Protein AF-A0A2G9Q0A1-F1 (afdb_monomer)

pLDDT: mean 96.98, std 1.88, range [85.69, 98.69]

Radius of gyration: 15.43 Å; Cα contacts (8 Å, |Δi|>4): 160; chains: 1; bounding box: 42×28×40 Å

Solvent-accessible surface area (backbone atoms only — not comparable to full-atom values): 5606 Å² total; per-residue (Å²): 109,69,68,63,58,50,61,71,35,72,67,42,51,51,49,55,53,48,16,32,51,49,24,35,54,53,38,50,54,39,43,76,70,72,46,50,43,77,73,78,51,50,94,41,44,49,44,51,36,48,36,61,92,81,35,83,31,42,15,55,62,54,29,50,58,34,39,78,71,74,44,84,56,42,54,30,72,47,90,86,47,93,48,51,89,92,30,18,27,6,38,38,47,68,26,56,77,59,51,78,73,108

Sequence (102 aa):
AISFEEDFSDDFREYAHQTVKNARVLANTLIDNGIKLATNGTDNHLILIDLLGFGIGIGKEVATALEESGIICNANTIPYDPSTPFKPSGLRLGTPMLTTRG

Structure (mmCIF, N/CA/C/O backbone):
data_AF-A0A2G9Q0A1-F1
#
_entry.id   AF-A0A2G9Q0A1-F1
#
loop_
_atom_site.group_PDB
_atom_site.id
_atom_site.type_symbol
_atom_site.label_atom_id
_atom_site.label_alt_id
_atom_site.label_comp_id
_atom_site.label_asym_id
_atom_site.label_entity_id
_atom_site.label_seq_id
_atom_site.pdbx_PDB_ins_code
_atom_site.Cartn_x
_atom_site.Cartn_y
_atom_site.Cartn_z
_atom_site.occupancy
_atom_site.B_iso_or_equiv
_atom_site.auth_seq_id
_atom_site.auth_comp_id
_atom_site.auth_asym_id
_atom_site.auth_atom_id
_atom_site.pdbx_PDB_model_num
ATOM 1 N N . ALA A 1 1 ? 25.965 5.201 -8.978 1.00 85.69 1 ALA A N 1
ATOM 2 C CA . ALA A 1 1 ? 26.085 5.367 -10.439 1.00 85.69 1 ALA A CA 1
ATOM 3 C C . ALA A 1 1 ? 25.302 4.278 -11.163 1.00 85.69 1 ALA A C 1
ATOM 5 O O . ALA A 1 1 ? 24.427 4.648 -11.920 1.00 85.69 1 ALA A O 1
ATOM 6 N N . ILE A 1 2 ? 25.517 2.992 -10.846 1.00 95.62 2 ILE A N 1
ATOM 7 C CA . ILE A 1 2 ? 24.798 1.858 -11.467 1.00 95.62 2 ILE A CA 1
ATOM 8 C C . ILE A 1 2 ? 23.266 2.016 -11.450 1.00 95.62 2 ILE A C 1
ATOM 10 O O . ILE A 1 2 ? 22.664 2.023 -12.509 1.00 95.62 2 ILE A O 1
ATOM 14 N N . SER A 1 3 ? 22.633 2.264 -10.296 1.00 94.94 3 SER A N 1
ATOM 15 C CA . SER A 1 3 ? 21.164 2.425 -10.260 1.00 94.94 3 SER A CA 1
ATOM 16 C C . SER A 1 3 ? 20.656 3.601 -11.099 1.00 94.94 3 SER A C 1
ATOM 18 O O . SER A 1 3 ? 19.598 3.506 -11.695 1.00 94.94 3 SER A O 1
ATOM 20 N N . PHE A 1 4 ? 21.428 4.689 -11.213 1.00 96.19 4 PHE A N 1
ATOM 21 C CA . PHE A 1 4 ? 21.038 5.795 -12.091 1.00 96.19 4 PHE A CA 1
ATOM 22 C C . PHE A 1 4 ? 21.095 5.397 -13.566 1.00 96.19 4 PHE A C 1
ATOM 24 O O . PHE A 1 4 ? 20.269 5.856 -14.337 1.00 96.19 4 PHE A O 1
ATOM 31 N N . GLU A 1 5 ? 22.061 4.569 -13.964 1.00 95.94 5 GLU A N 1
ATOM 32 C CA . GLU A 1 5 ? 22.137 4.032 -15.325 1.00 95.94 5 GLU A CA 1
ATOM 33 C C . GLU A 1 5 ? 20.941 3.117 -15.628 1.00 95.94 5 GLU A C 1
ATOM 35 O O . GLU A 1 5 ? 20.311 3.267 -16.673 1.00 95.94 5 GLU A O 1
ATOM 40 N N . GLU A 1 6 ? 20.575 2.241 -14.685 1.00 94.69 6 GLU A N 1
ATOM 41 C CA . GLU A 1 6 ? 19.383 1.388 -14.782 1.00 94.69 6 GLU A CA 1
ATOM 42 C C . GLU A 1 6 ? 18.094 2.218 -14.886 1.00 94.69 6 GLU A C 1
ATOM 44 O O . GLU A 1 6 ? 17.256 1.930 -15.741 1.00 94.69 6 GLU A O 1
ATOM 49 N N . ASP A 1 7 ? 17.966 3.293 -14.100 1.00 95.62 7 ASP A N 1
ATOM 50 C CA 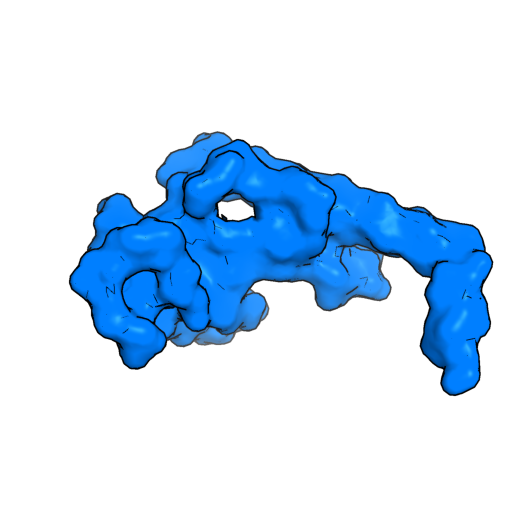. ASP A 1 7 ? 16.803 4.192 -14.112 1.00 95.62 7 ASP A CA 1
ATOM 51 C C . ASP A 1 7 ? 16.568 4.862 -15.485 1.00 95.62 7 ASP A C 1
ATOM 53 O O . ASP A 1 7 ? 15.436 5.226 -15.814 1.00 95.62 7 ASP A O 1
ATOM 57 N N . PHE A 1 8 ? 17.616 5.031 -16.307 1.00 96.62 8 PHE A N 1
ATOM 58 C CA . PHE A 1 8 ? 17.510 5.594 -17.663 1.00 96.62 8 PHE A CA 1
ATOM 59 C C . PHE A 1 8 ? 17.112 4.571 -18.737 1.00 96.62 8 PHE A C 1
ATOM 61 O O . PHE A 1 8 ? 16.862 4.964 -19.881 1.00 96.62 8 PHE A O 1
ATOM 68 N N . SER A 1 9 ? 17.045 3.282 -18.400 1.00 97.19 9 SER A N 1
ATOM 69 C CA . SER A 1 9 ? 16.681 2.225 -19.344 1.00 97.19 9 SER A CA 1
ATOM 70 C C . SER A 1 9 ? 15.188 2.234 -19.701 1.00 97.19 9 SER A C 1
ATOM 72 O O . SER A 1 9 ? 14.329 2.675 -18.930 1.00 97.19 9 SER A O 1
ATOM 74 N N . ASP A 1 10 ? 14.857 1.705 -20.881 1.00 97.75 10 ASP A N 1
ATOM 75 C CA . ASP A 1 10 ? 13.461 1.497 -21.284 1.00 97.75 10 ASP A CA 1
ATOM 76 C C . ASP A 1 10 ? 12.765 0.445 -20.399 1.00 97.75 10 ASP A C 1
ATOM 78 O O . ASP A 1 10 ? 11.578 0.587 -20.102 1.00 97.75 10 ASP A O 1
ATOM 82 N N . ASP A 1 11 ? 13.513 -0.543 -19.897 1.00 96.50 11 ASP A N 1
ATOM 83 C CA . ASP A 1 11 ? 13.011 -1.564 -18.971 1.00 96.50 11 ASP A CA 1
ATOM 84 C C . ASP A 1 11 ? 12.554 -0.945 -17.646 1.00 96.50 11 ASP A C 1
ATOM 86 O O . ASP A 1 11 ? 11.472 -1.263 -17.144 1.00 96.50 11 ASP A O 1
ATOM 90 N N . PHE A 1 12 ? 13.329 -0.006 -17.090 1.00 97.56 12 PHE A N 1
ATOM 91 C CA . PHE A 1 12 ? 12.925 0.705 -15.879 1.00 97.56 12 PHE A CA 1
ATOM 92 C C . PHE A 1 12 ? 11.691 1.579 -16.120 1.00 97.56 12 PHE A C 1
ATOM 94 O O . PHE A 1 12 ? 10.803 1.653 -15.263 1.00 97.56 12 PHE A O 1
ATOM 101 N N . ARG A 1 13 ? 11.586 2.207 -17.300 1.00 97.75 13 ARG A N 1
ATOM 102 C CA . ARG A 1 13 ? 10.386 2.963 -17.684 1.00 97.75 13 ARG A CA 1
ATOM 103 C C . ARG A 1 13 ? 9.149 2.065 -17.688 1.00 97.75 13 ARG A C 1
ATOM 105 O O . ARG A 1 13 ? 8.132 2.443 -17.102 1.00 97.75 13 ARG A O 1
ATOM 112 N N . GLU A 1 14 ? 9.233 0.884 -18.295 1.00 97.81 14 GLU A N 1
ATOM 113 C CA . GLU A 1 14 ? 8.129 -0.082 -18.309 1.00 97.81 14 GLU A CA 1
ATOM 114 C C . GLU A 1 14 ? 7.792 -0.572 -16.893 1.00 97.81 14 GLU A C 1
ATOM 116 O O . GLU A 1 14 ? 6.628 -0.549 -16.490 1.00 97.81 14 GLU A O 1
ATOM 121 N N . TYR A 1 15 ? 8.802 -0.906 -16.084 1.00 98.19 15 TYR A N 1
ATOM 122 C CA . TYR A 1 15 ? 8.634 -1.261 -14.671 1.00 98.19 15 TYR A CA 1
ATOM 123 C C . TYR A 1 15 ? 7.896 -0.173 -13.874 1.00 98.19 15 TYR A C 1
ATOM 125 O O . TYR A 1 15 ? 6.981 -0.475 -13.098 1.00 98.19 15 TYR A O 1
ATOM 133 N N . ALA A 1 16 ? 8.245 1.101 -14.068 1.00 98.00 16 ALA A N 1
ATOM 134 C CA . ALA A 1 16 ? 7.611 2.213 -13.369 1.00 98.00 16 ALA A CA 1
ATOM 135 C C . ALA A 1 16 ? 6.130 2.359 -13.765 1.00 98.00 16 ALA A C 1
ATOM 137 O O . ALA A 1 16 ? 5.264 2.518 -12.896 1.00 98.00 16 ALA A O 1
ATOM 138 N N . HIS A 1 17 ? 5.811 2.237 -15.058 1.00 98.06 17 HIS A N 1
ATOM 139 C CA . HIS A 1 17 ? 4.426 2.233 -15.535 1.00 98.06 17 HIS A CA 1
ATOM 140 C C . HIS A 1 17 ? 3.638 1.030 -15.005 1.00 98.06 17 HIS A C 1
ATOM 142 O O . HIS A 1 17 ? 2.512 1.195 -14.519 1.00 98.06 17 HIS A O 1
ATOM 148 N N . GLN A 1 18 ? 4.234 -0.162 -15.030 1.00 98.62 18 GLN A N 1
ATOM 149 C CA . GLN A 1 18 ? 3.618 -1.384 -14.523 1.00 98.62 18 GLN A CA 1
ATOM 150 C C . GLN A 1 18 ? 3.378 -1.309 -13.009 1.00 98.62 18 GLN A C 1
ATOM 152 O O . GLN A 1 18 ? 2.332 -1.749 -12.534 1.00 98.62 18 GLN A O 1
ATOM 157 N N . THR A 1 19 ? 4.270 -0.665 -12.253 1.00 98.69 19 THR A N 1
A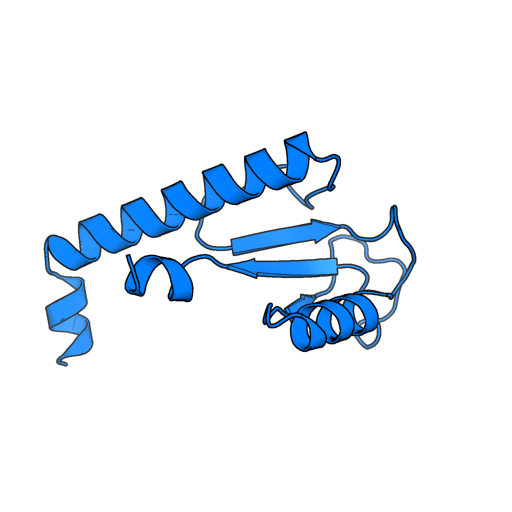TOM 158 C CA . THR A 1 19 ? 4.119 -0.448 -10.805 1.00 98.69 19 THR A CA 1
ATOM 159 C C . THR A 1 19 ? 2.851 0.350 -10.491 1.00 98.69 19 THR A C 1
ATOM 161 O O . THR A 1 19 ? 2.055 -0.059 -9.640 1.00 98.69 19 THR A O 1
ATOM 164 N N . VAL A 1 20 ? 2.620 1.460 -11.202 1.00 98.56 20 VAL A N 1
ATOM 165 C CA . VAL A 1 20 ? 1.415 2.293 -11.029 1.00 98.56 20 VAL A CA 1
ATOM 166 C C . VAL A 1 20 ? 0.163 1.563 -11.522 1.00 98.56 20 VAL A C 1
ATOM 168 O O . VAL A 1 20 ? -0.885 1.616 -10.877 1.00 98.56 20 VAL A O 1
ATOM 171 N N . LYS A 1 21 ? 0.257 0.831 -12.638 1.00 98.56 21 LYS A N 1
ATOM 172 C CA . LYS A 1 21 ? -0.843 0.003 -13.156 1.00 98.56 21 LYS A CA 1
ATOM 173 C C . LYS A 1 21 ? -1.271 -1.056 -12.137 1.00 98.56 21 LYS A C 1
ATOM 175 O O . LYS A 1 21 ? -2.460 -1.164 -11.843 1.00 98.56 21 LYS A O 1
ATOM 180 N N . ASN A 1 22 ? -0.313 -1.773 -11.551 1.00 98.62 22 ASN A N 1
ATOM 181 C CA . ASN A 1 22 ? -0.554 -2.756 -10.497 1.00 98.62 22 ASN A CA 1
ATOM 182 C C . ASN A 1 22 ? -1.207 -2.111 -9.271 1.00 98.62 22 ASN A C 1
ATOM 184 O O . ASN A 1 22 ? -2.159 -2.663 -8.725 1.00 98.62 22 ASN A O 1
ATOM 188 N N . ALA A 1 23 ? -0.744 -0.926 -8.860 1.00 98.56 23 ALA A N 1
ATOM 189 C CA . ALA A 1 23 ? -1.308 -0.224 -7.709 1.00 98.56 23 ALA A CA 1
ATOM 190 C C . ALA A 1 23 ? -2.774 0.171 -7.941 1.00 98.56 23 ALA A C 1
ATOM 192 O O . ALA A 1 23 ? -3.606 -0.019 -7.057 1.00 98.56 23 ALA A O 1
ATOM 193 N N . ARG A 1 24 ? -3.122 0.640 -9.146 1.00 98.50 24 ARG A N 1
ATOM 194 C CA . ARG A 1 24 ? -4.514 0.937 -9.524 1.00 98.50 24 ARG A CA 1
ATOM 195 C C . ARG A 1 24 ? -5.399 -0.306 -9.523 1.00 98.50 24 ARG A C 1
ATOM 197 O O . ARG A 1 24 ? -6.498 -0.262 -8.981 1.00 98.50 24 ARG A O 1
ATOM 204 N N . VAL A 1 25 ? -4.921 -1.418 -10.087 1.00 98.50 25 VAL A N 1
ATOM 205 C CA . VAL A 1 25 ? -5.663 -2.692 -10.081 1.00 98.50 25 VAL A CA 1
ATOM 206 C C . VAL A 1 25 ? -5.889 -3.182 -8.652 1.00 98.50 25 VAL A C 1
ATOM 208 O O . VAL A 1 25 ? -7.011 -3.549 -8.307 1.00 98.50 25 VAL A O 1
ATOM 211 N N . LEU A 1 26 ? -4.859 -3.140 -7.802 1.00 98.31 26 LEU A N 1
ATOM 212 C CA . LEU A 1 26 ? -4.969 -3.529 -6.397 1.00 98.31 26 LEU A CA 1
ATOM 213 C C . LEU A 1 26 ? -5.951 -2.625 -5.638 1.00 98.31 26 LEU A C 1
ATOM 215 O O . LEU A 1 26 ? -6.792 -3.132 -4.901 1.00 98.31 26 LEU A O 1
ATOM 219 N N . ALA A 1 27 ? -5.891 -1.308 -5.848 1.00 98.50 27 ALA A N 1
ATOM 220 C CA . ALA A 1 27 ? -6.809 -0.358 -5.227 1.00 98.50 27 ALA A CA 1
ATOM 221 C C . ALA A 1 27 ? -8.268 -0.641 -5.614 1.00 98.50 27 ALA A C 1
ATOM 223 O O . ALA A 1 27 ? -9.117 -0.751 -4.732 1.00 98.50 27 ALA A O 1
ATOM 224 N N . ASN A 1 28 ? -8.544 -0.828 -6.907 1.00 98.50 28 ASN A N 1
ATOM 225 C CA . ASN A 1 28 ? -9.886 -1.153 -7.390 1.00 98.50 28 ASN A CA 1
ATOM 226 C C . ASN A 1 28 ? -10.372 -2.491 -6.826 1.00 98.50 28 ASN A C 1
ATOM 228 O O . ASN A 1 28 ? -11.473 -2.565 -6.300 1.00 98.50 28 ASN A O 1
ATOM 232 N N . THR A 1 29 ? -9.518 -3.519 -6.835 1.00 98.50 29 THR A N 1
ATOM 233 C CA . THR A 1 29 ? -9.861 -4.839 -6.284 1.00 98.50 29 THR A CA 1
ATOM 234 C C . THR A 1 29 ? -10.223 -4.749 -4.800 1.00 98.50 29 THR A C 1
ATOM 236 O O . THR A 1 29 ? -11.183 -5.374 -4.361 1.00 98.50 29 THR A O 1
ATOM 239 N N . LEU A 1 30 ? -9.487 -3.960 -4.011 1.00 98.12 30 LEU A N 1
ATOM 240 C CA . LEU A 1 30 ? -9.804 -3.738 -2.597 1.00 98.12 30 LEU A CA 1
ATOM 241 C C . LEU A 1 30 ? -11.159 -3.033 -2.426 1.00 98.12 30 LEU A C 1
ATOM 243 O O . LEU A 1 30 ? -11.972 -3.479 -1.617 1.00 98.12 30 LEU A O 1
ATOM 247 N N . ILE A 1 31 ? -11.417 -1.982 -3.210 1.00 98.25 31 ILE A N 1
ATOM 248 C CA . ILE A 1 31 ? -12.691 -1.245 -3.196 1.00 98.25 31 ILE A CA 1
ATOM 249 C C . ILE A 1 31 ? -13.862 -2.161 -3.568 1.00 98.25 31 ILE A C 1
ATOM 251 O O . ILE A 1 31 ? -14.869 -2.171 -2.862 1.00 98.25 31 ILE A O 1
ATOM 255 N N . ASP A 1 32 ? -13.718 -2.970 -4.619 1.00 98.38 32 ASP A N 1
ATOM 256 C CA . ASP A 1 32 ? -14.740 -3.919 -5.081 1.00 98.38 32 ASP A CA 1
ATOM 257 C C . ASP A 1 32 ? -15.065 -4.982 -4.016 1.00 98.38 32 ASP A C 1
ATOM 259 O O . ASP A 1 32 ? -16.185 -5.488 -3.954 1.00 98.38 32 ASP A O 1
ATOM 263 N N . ASN A 1 33 ? -14.109 -5.279 -3.129 1.00 97.69 33 ASN A N 1
ATOM 264 C CA . ASN A 1 33 ? -14.284 -6.159 -1.970 1.00 97.69 33 ASN A CA 1
ATOM 265 C C . ASN A 1 33 ? -14.740 -5.414 -0.697 1.00 97.69 33 ASN A C 1
ATOM 267 O O . ASN A 1 33 ? -14.696 -5.970 0.400 1.00 97.69 33 ASN A O 1
ATOM 271 N N . GLY A 1 34 ? -15.186 -4.161 -0.817 1.00 96.81 34 GLY A N 1
ATOM 272 C CA . GLY A 1 34 ? -15.743 -3.376 0.287 1.00 96.81 34 GLY A CA 1
ATOM 273 C C . GLY A 1 34 ? -14.706 -2.760 1.230 1.00 96.81 34 GLY A C 1
ATOM 274 O O . GLY A 1 34 ? -15.070 -2.283 2.306 1.00 96.81 34 GLY A O 1
ATOM 275 N N . ILE A 1 35 ? -13.423 -2.745 0.856 1.00 97.62 35 ILE A N 1
ATOM 276 C CA . ILE A 1 35 ? -12.365 -2.115 1.650 1.00 97.62 35 ILE A CA 1
ATOM 277 C C . ILE A 1 35 ? -12.284 -0.625 1.319 1.00 97.62 35 ILE A C 1
ATOM 279 O O . ILE A 1 35 ? -12.111 -0.221 0.169 1.00 97.62 35 ILE A O 1
ATOM 283 N N . LYS A 1 36 ? -12.360 0.214 2.354 1.00 97.69 36 LYS A N 1
ATOM 284 C CA . LYS A 1 36 ? -12.265 1.667 2.215 1.00 97.69 36 LYS A CA 1
ATOM 285 C C . LYS A 1 36 ? -10.809 2.113 2.066 1.00 97.69 36 LYS A C 1
ATOM 287 O O . LYS A 1 36 ? -9.943 1.724 2.849 1.00 97.69 36 LYS A O 1
ATOM 292 N N . LEU A 1 37 ? -10.550 2.990 1.097 1.00 97.81 37 LEU A N 1
ATOM 293 C CA . LEU A 1 37 ? -9.252 3.641 0.902 1.00 97.81 37 LEU A CA 1
ATOM 294 C C . LEU A 1 37 ? -9.349 5.124 1.264 1.00 97.81 37 LEU A C 1
ATOM 296 O O . LEU A 1 37 ? -10.373 5.754 1.007 1.00 97.81 37 LEU A O 1
ATOM 300 N N . ALA A 1 38 ? -8.272 5.706 1.794 1.00 95.44 38 ALA A N 1
ATOM 301 C CA . ALA A 1 38 ? -8.253 7.107 2.228 1.00 95.44 38 ALA A CA 1
ATOM 302 C C . ALA A 1 38 ? -8.617 8.101 1.105 1.00 95.44 38 ALA A C 1
ATOM 304 O O . ALA A 1 38 ? -9.201 9.149 1.369 1.00 95.44 38 ALA A O 1
ATOM 305 N N . THR A 1 39 ? -8.291 7.762 -0.145 1.00 93.75 39 THR A N 1
ATOM 306 C CA . THR A 1 39 ? -8.512 8.596 -1.339 1.00 93.75 39 THR A CA 1
ATOM 307 C C . THR A 1 39 ? -9.360 7.911 -2.415 1.00 93.75 39 THR A C 1
ATOM 309 O O . THR A 1 39 ? -9.417 8.406 -3.534 1.00 93.75 39 THR A O 1
ATOM 312 N N . ASN A 1 40 ? -10.008 6.777 -2.111 1.00 95.25 40 ASN A N 1
ATOM 313 C CA . ASN A 1 40 ? -10.779 5.969 -3.077 1.00 95.25 40 ASN A CA 1
ATOM 314 C C . ASN A 1 40 ? -10.000 5.564 -4.348 1.00 95.25 40 ASN A C 1
ATOM 316 O O . ASN A 1 40 ? -10.579 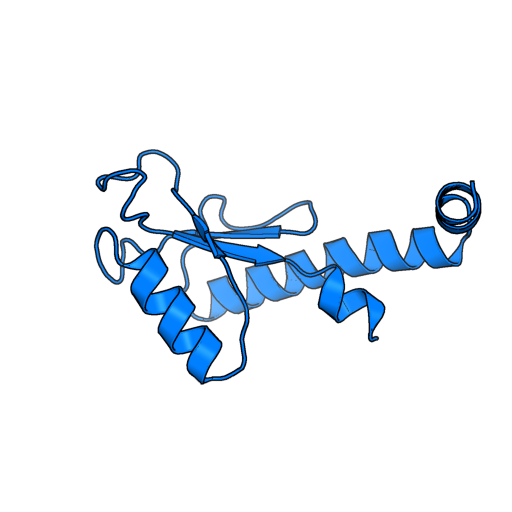5.420 -5.420 1.00 95.25 40 ASN A O 1
ATOM 320 N N . GLY A 1 41 ? -8.683 5.391 -4.241 1.00 96.19 41 GLY A N 1
ATOM 321 C CA . GLY A 1 41 ? -7.831 5.029 -5.369 1.00 96.19 41 GLY A CA 1
ATOM 322 C C . GLY A 1 41 ? -6.370 5.384 -5.120 1.00 96.19 41 GLY A C 1
ATOM 323 O O . GLY A 1 41 ? -5.986 5.725 -3.999 1.00 96.19 41 GLY A O 1
ATOM 324 N N . THR A 1 42 ? -5.561 5.317 -6.175 1.00 98.00 42 THR A N 1
ATOM 325 C CA . THR A 1 42 ? -4.163 5.756 -6.165 1.00 98.00 42 THR A CA 1
ATOM 326 C C . THR A 1 42 ? -3.699 6.162 -7.564 1.00 98.00 42 THR A C 1
ATOM 328 O O . THR A 1 42 ? -4.119 5.582 -8.566 1.00 98.00 42 THR A O 1
ATOM 331 N N . ASP A 1 43 ? -2.794 7.138 -7.614 1.00 97.38 43 ASP A N 1
ATOM 332 C CA . ASP A 1 43 ? -2.102 7.586 -8.829 1.00 97.38 43 ASP A CA 1
ATOM 333 C C . ASP A 1 43 ? -0.594 7.318 -8.787 1.00 97.38 43 ASP A C 1
ATOM 335 O O . ASP A 1 43 ? 0.157 7.777 -9.647 1.00 97.38 43 ASP A O 1
ATOM 339 N N . ASN A 1 44 ? -0.132 6.574 -7.782 1.00 98.06 44 ASN A N 1
ATOM 340 C CA . ASN A 1 44 ? 1.270 6.230 -7.606 1.00 98.06 44 ASN A CA 1
ATOM 341 C C . ASN A 1 44 ? 1.416 4.747 -7.225 1.00 98.06 44 ASN A C 1
ATOM 343 O O . ASN A 1 44 ? 0.618 3.909 -7.628 1.00 98.06 44 ASN A O 1
ATOM 347 N N . HIS A 1 45 ? 2.480 4.410 -6.506 1.00 98.00 45 HIS A N 1
ATOM 348 C CA . HIS A 1 45 ? 2.892 3.043 -6.204 1.00 98.00 45 HIS A CA 1
ATOM 349 C C . HIS A 1 45 ? 2.352 2.494 -4.871 1.00 98.00 45 HIS A C 1
ATOM 351 O O . HIS A 1 45 ? 2.695 1.368 -4.504 1.00 98.00 45 HIS A O 1
ATOM 357 N N . LEU A 1 46 ? 1.576 3.275 -4.110 1.00 97.81 46 LEU A N 1
ATOM 358 C CA . LEU A 1 46 ? 1.095 2.888 -2.782 1.00 97.81 46 LEU A CA 1
ATOM 359 C C . LEU A 1 46 ? -0.400 3.140 -2.589 1.00 97.81 46 LEU A C 1
ATOM 361 O O . LEU A 1 46 ? -1.019 3.933 -3.296 1.00 97.81 46 LEU A O 1
ATOM 365 N N . ILE A 1 47 ? -0.973 2.453 -1.605 1.00 98.00 47 ILE A N 1
ATOM 366 C CA . ILE A 1 47 ? -2.383 2.513 -1.225 1.00 98.00 47 ILE A CA 1
ATOM 367 C C . ILE A 1 47 ? -2.460 2.689 0.290 1.00 98.00 47 ILE A C 1
ATOM 369 O O . ILE A 1 47 ? -1.721 2.030 1.024 1.00 98.00 47 ILE A O 1
ATOM 373 N N . LEU A 1 48 ? -3.364 3.553 0.753 1.00 98.25 48 LEU A N 1
ATOM 374 C CA . LEU A 1 48 ? -3.660 3.738 2.171 1.00 98.25 48 LEU A CA 1
ATOM 375 C C . LEU A 1 48 ? -5.085 3.265 2.469 1.00 98.25 48 LEU A C 1
ATOM 377 O O . LEU A 1 48 ? -6.056 3.881 2.026 1.00 98.25 48 LEU A O 1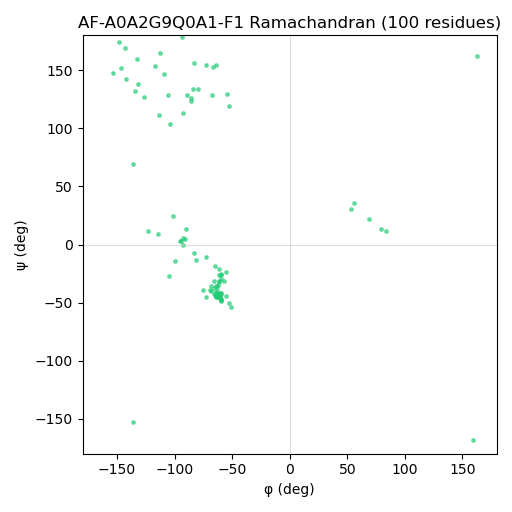
ATOM 381 N N . ILE A 1 49 ? -5.189 2.166 3.210 1.00 98.25 49 ILE A N 1
ATOM 382 C CA . ILE A 1 49 ? -6.446 1.570 3.664 1.00 98.25 49 ILE A CA 1
ATOM 383 C C . ILE A 1 49 ? -6.899 2.269 4.947 1.00 98.25 49 ILE A C 1
ATOM 385 O O . ILE A 1 49 ? -6.104 2.456 5.872 1.00 98.25 49 ILE A O 1
ATOM 389 N N . ASP A 1 50 ? -8.183 2.617 4.998 1.00 98.00 50 ASP A N 1
ATOM 390 C CA . ASP A 1 50 ? -8.876 3.108 6.188 1.00 98.00 50 ASP A CA 1
ATOM 391 C C . ASP A 1 50 ? -9.522 1.921 6.917 1.00 98.00 50 ASP A C 1
ATOM 393 O O . ASP A 1 50 ? -10.442 1.285 6.398 1.00 98.00 50 ASP A O 1
ATOM 397 N N . LEU A 1 51 ? -9.026 1.614 8.119 1.00 97.81 51 LEU A N 1
ATOM 398 C CA . LEU A 1 51 ? -9.510 0.492 8.922 1.00 97.81 51 LEU A CA 1
ATOM 399 C C . LEU A 1 51 ? -10.593 0.891 9.934 1.00 97.81 51 LEU A C 1
ATOM 401 O O . LEU A 1 51 ? -11.061 0.026 10.671 1.00 97.81 51 LEU A O 1
ATOM 405 N N . LEU A 1 52 ? -11.043 2.152 9.975 1.00 96.62 52 LEU A N 1
ATOM 406 C CA . LEU A 1 52 ? -12.011 2.614 10.981 1.00 96.62 52 LEU A CA 1
ATOM 407 C C . LEU A 1 52 ? -13.337 1.854 10.946 1.00 96.62 52 LEU A C 1
ATOM 409 O O . LEU A 1 52 ? -13.969 1.691 11.987 1.00 96.62 52 LEU A O 1
ATOM 413 N N . GLY A 1 53 ? -13.744 1.359 9.773 1.00 95.00 53 GLY A N 1
ATOM 414 C CA . GLY A 1 53 ? -14.926 0.502 9.635 1.00 95.00 53 GLY A CA 1
ATOM 415 C C . GLY A 1 53 ? -14.801 -0.853 10.346 1.00 95.00 53 GLY A C 1
ATOM 416 O O . GLY A 1 53 ? -15.814 -1.491 10.614 1.00 95.00 53 GLY A O 1
ATOM 417 N N . PHE A 1 54 ? -13.577 -1.271 10.675 1.00 95.56 54 PHE A N 1
ATOM 418 C CA . PHE A 1 54 ? -13.261 -2.514 11.381 1.00 95.56 54 PHE A CA 1
ATOM 419 C C . PHE A 1 54 ? -12.876 -2.276 12.847 1.00 95.56 54 PHE A C 1
ATOM 421 O O . PHE A 1 54 ? -13.078 -3.151 13.686 1.00 95.56 54 PHE A O 1
ATOM 428 N N . GLY A 1 55 ? -12.336 -1.100 13.174 1.00 95.81 55 GLY A N 1
ATOM 429 C CA . GLY A 1 55 ? -11.989 -0.717 14.539 1.00 95.81 55 GLY A CA 1
ATOM 430 C C . GLY A 1 55 ? -11.029 0.471 14.604 1.00 95.81 55 GLY A C 1
ATOM 431 O O . GLY A 1 55 ? -10.355 0.812 13.635 1.00 95.81 55 GLY A O 1
ATOM 432 N N . ILE A 1 56 ? -10.952 1.108 15.774 1.00 97.19 56 ILE A N 1
ATOM 433 C CA . ILE A 1 56 ? -10.058 2.249 16.014 1.00 97.19 56 ILE A CA 1
ATOM 434 C C . ILE A 1 56 ? -8.699 1.745 16.493 1.00 97.19 56 ILE A C 1
ATOM 436 O O . ILE A 1 56 ? -8.613 0.987 17.458 1.00 97.19 56 ILE A O 1
ATOM 440 N N . GLY A 1 57 ? -7.634 2.215 15.846 1.00 97.44 57 GLY A N 1
ATOM 441 C CA . GLY A 1 57 ? -6.259 1.983 16.270 1.00 97.44 57 GLY A CA 1
ATOM 442 C C . GLY A 1 57 ? -5.755 0.549 16.131 1.00 97.44 57 GLY A C 1
ATOM 443 O O . GLY A 1 57 ? -4.804 0.192 16.820 1.00 97.44 57 GLY A O 1
ATOM 444 N N . ILE A 1 58 ? -6.384 -0.240 15.255 1.00 97.88 58 ILE A N 1
ATOM 445 C CA . ILE A 1 58 ? -6.097 -1.669 15.045 1.00 97.88 58 ILE A CA 1
ATOM 446 C C . ILE A 1 58 ? -5.040 -1.945 13.961 1.00 97.88 58 ILE A C 1
ATOM 448 O O . ILE A 1 58 ? -4.829 -3.091 13.566 1.00 97.88 58 ILE A O 1
ATOM 452 N N . GLY A 1 59 ? -4.417 -0.909 13.389 1.00 97.94 59 GLY A N 1
ATOM 453 C CA . GLY A 1 59 ? -3.558 -1.064 12.213 1.00 97.94 59 GLY A CA 1
ATOM 454 C C . GLY A 1 59 ? -2.348 -1.964 12.461 1.00 97.94 59 GLY A C 1
ATOM 455 O O . GLY A 1 59 ? -1.907 -2.658 11.549 1.00 97.94 59 GLY A O 1
ATOM 456 N N . LYS A 1 60 ? -1.823 -1.986 13.693 1.00 97.75 60 LYS A N 1
ATOM 457 C CA . LYS A 1 60 ? -0.689 -2.845 14.067 1.00 97.75 60 LYS A CA 1
ATOM 458 C C . LYS A 1 60 ? -1.107 -4.304 14.172 1.00 97.75 60 LYS A C 1
ATOM 460 O O . LYS A 1 60 ? -0.425 -5.163 13.635 1.00 97.75 60 LYS A O 1
ATOM 465 N N . GLU A 1 61 ? -2.235 -4.559 14.817 1.00 97.69 61 GLU A N 1
ATOM 466 C CA . GLU A 1 61 ? -2.818 -5.883 14.987 1.00 97.69 61 GLU A CA 1
ATOM 467 C C . GLU A 1 61 ? -3.135 -6.512 13.624 1.00 97.69 61 GLU A C 1
ATOM 469 O O . GLU A 1 61 ? -2.776 -7.660 13.371 1.00 97.69 61 GLU A O 1
ATOM 474 N N . VAL A 1 62 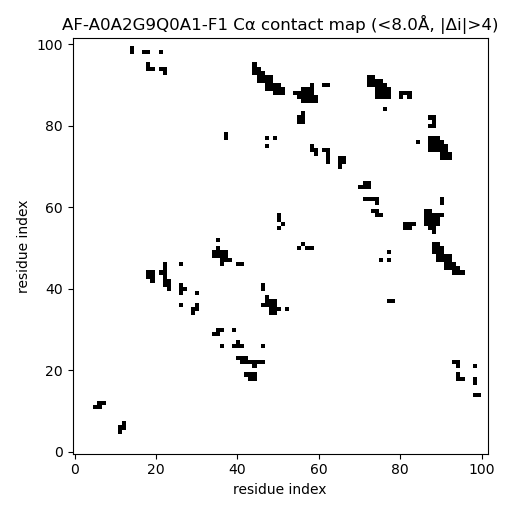? -3.726 -5.732 12.712 1.00 97.94 62 VAL A N 1
ATOM 475 C CA . VAL A 1 62 ? -3.985 -6.168 11.333 1.00 97.94 62 VAL A CA 1
ATOM 476 C C . VAL A 1 62 ? -2.682 -6.447 10.582 1.00 97.94 62 VAL A C 1
ATOM 478 O O . VAL A 1 62 ? -2.585 -7.467 9.902 1.00 97.94 62 VAL A O 1
ATOM 481 N N . ALA A 1 63 ? -1.669 -5.582 10.712 1.00 98.06 63 ALA A N 1
ATOM 482 C CA . ALA A 1 63 ? -0.377 -5.797 10.063 1.00 98.06 63 ALA A CA 1
ATOM 483 C C . ALA A 1 63 ? 0.305 -7.090 10.541 1.00 98.06 63 ALA A C 1
ATOM 485 O O . ALA A 1 63 ? 0.798 -7.852 9.715 1.00 98.06 63 ALA A O 1
ATOM 486 N N . THR A 1 64 ? 0.276 -7.369 11.848 1.00 98.25 64 THR A N 1
ATOM 487 C CA . THR A 1 64 ? 0.820 -8.607 12.426 1.00 98.25 64 THR A CA 1
ATOM 488 C C . THR A 1 64 ? 0.063 -9.845 11.944 1.00 98.25 64 THR A C 1
ATOM 490 O O . THR A 1 64 ? 0.691 -10.814 11.535 1.00 98.25 64 THR A O 1
ATOM 493 N N . ALA A 1 65 ? -1.271 -9.811 11.908 1.00 98.06 65 ALA A N 1
ATOM 494 C CA . ALA A 1 65 ? -2.062 -10.942 11.412 1.00 98.06 65 ALA A CA 1
ATOM 495 C C . ALA A 1 65 ? -1.795 -11.246 9.922 1.00 98.06 65 ALA A C 1
ATOM 497 O O . ALA A 1 65 ? -1.757 -12.404 9.497 1.00 98.06 65 ALA A O 1
ATOM 498 N N . LEU A 1 66 ? -1.586 -10.204 9.113 1.00 97.81 66 LEU A N 1
ATOM 499 C CA . LEU A 1 66 ? -1.194 -10.352 7.711 1.00 97.81 66 LEU A CA 1
ATOM 500 C C . LEU A 1 66 ? 0.225 -10.910 7.576 1.00 97.81 66 LEU A C 1
ATOM 502 O O . LEU A 1 66 ? 0.451 -11.789 6.744 1.00 97.81 66 LEU A O 1
ATOM 506 N N . GLU A 1 67 ? 1.156 -10.461 8.417 1.00 98.06 67 GLU A N 1
ATOM 507 C CA . GLU A 1 67 ? 2.527 -10.971 8.462 1.00 98.06 67 GLU A CA 1
ATOM 508 C C . GLU A 1 67 ? 2.569 -12.468 8.801 1.00 98.06 67 GLU A C 1
ATOM 510 O O . GLU A 1 67 ? 3.266 -13.221 8.121 1.00 98.06 67 GLU A O 1
ATOM 515 N N . GLU A 1 68 ? 1.753 -12.931 9.753 1.00 98.19 68 GLU A N 1
ATOM 516 C CA . GLU A 1 68 ? 1.586 -14.361 10.069 1.00 98.19 68 GLU A CA 1
ATOM 517 C C . GLU A 1 68 ? 1.083 -15.183 8.868 1.00 98.19 68 GLU A C 1
ATOM 519 O O . GLU A 1 68 ? 1.371 -16.375 8.757 1.00 98.19 68 GLU A O 1
ATOM 524 N N . SER A 1 69 ? 0.381 -14.536 7.933 1.00 97.44 69 SER A N 1
ATOM 525 C CA . SER A 1 69 ? -0.086 -15.126 6.671 1.00 97.44 69 SER A CA 1
ATOM 526 C C . SER A 1 69 ? 0.889 -14.920 5.499 1.00 97.44 69 SER A C 1
ATOM 528 O O . SER A 1 69 ? 0.571 -15.264 4.361 1.00 97.44 69 SER A O 1
ATOM 530 N N . GLY A 1 70 ? 2.072 -14.351 5.748 1.00 96.88 70 GLY A N 1
ATOM 531 C CA . GLY A 1 70 ? 3.100 -14.086 4.738 1.00 96.88 70 GLY A CA 1
ATOM 532 C C . GLY A 1 70 ? 2.913 -12.790 3.940 1.00 96.88 70 GLY A C 1
ATOM 533 O O . GLY A 1 70 ? 3.600 -12.588 2.938 1.00 96.88 70 GLY A O 1
ATOM 534 N N . ILE A 1 71 ? 2.010 -11.900 4.362 1.00 97.19 71 ILE A N 1
ATOM 535 C CA . ILE A 1 71 ? 1.750 -10.606 3.720 1.00 97.19 71 ILE A CA 1
ATOM 536 C C . ILE A 1 71 ? 2.383 -9.491 4.555 1.00 97.19 71 ILE A C 1
ATOM 538 O O . ILE A 1 71 ? 1.855 -9.071 5.582 1.00 97.19 71 ILE A O 1
ATOM 542 N N . ILE A 1 72 ? 3.515 -8.968 4.084 1.00 96.56 72 ILE A N 1
ATOM 543 C CA . ILE A 1 72 ? 4.242 -7.904 4.783 1.00 96.56 72 ILE A CA 1
ATOM 544 C C . ILE A 1 72 ? 3.677 -6.537 4.401 1.00 96.56 72 ILE A C 1
ATOM 546 O O . ILE A 1 72 ? 3.643 -6.159 3.229 1.00 96.56 72 ILE A O 1
ATOM 550 N N . CYS A 1 73 ? 3.254 -5.776 5.405 1.00 96.25 73 CYS A N 1
ATOM 551 C CA . CYS A 1 73 ? 2.633 -4.467 5.246 1.00 96.25 73 CYS A CA 1
ATOM 552 C C . CYS A 1 73 ? 2.974 -3.556 6.434 1.00 96.25 73 CYS A C 1
ATOM 554 O O . CYS A 1 73 ? 3.643 -3.967 7.381 1.00 96.25 73 CYS A O 1
ATOM 556 N N . ASN A 1 74 ? 2.565 -2.288 6.375 1.00 96.31 74 ASN A N 1
ATOM 557 C CA . ASN A 1 74 ? 2.910 -1.307 7.401 1.00 96.31 74 ASN A CA 1
ATOM 558 C C . ASN A 1 74 ? 1.662 -0.618 7.960 1.00 96.31 74 ASN A C 1
ATOM 560 O O . ASN A 1 74 ? 0.872 -0.051 7.208 1.00 96.31 74 ASN A O 1
ATOM 564 N N . ALA A 1 75 ? 1.516 -0.626 9.284 1.00 97.38 75 ALA A N 1
ATOM 565 C CA . ALA A 1 75 ? 0.502 0.154 9.982 1.00 97.38 75 ALA A CA 1
ATOM 566 C C . ALA A 1 75 ? 0.809 1.656 9.857 1.00 97.38 75 ALA A C 1
ATOM 568 O O . ALA A 1 75 ? 1.924 2.086 10.160 1.00 97.38 75 ALA A O 1
ATOM 569 N N . ASN A 1 76 ? -0.168 2.453 9.427 1.00 97.88 76 ASN A N 1
ATOM 570 C CA . ASN A 1 76 ? 0.029 3.864 9.095 1.00 97.88 76 ASN A CA 1
ATOM 571 C C . ASN A 1 76 ? -1.177 4.695 9.541 1.00 97.88 76 ASN A C 1
ATOM 573 O O . ASN A 1 76 ? -2.313 4.241 9.431 1.00 97.88 76 ASN A O 1
ATOM 577 N N . THR A 1 77 ? -0.950 5.915 10.031 1.00 97.06 77 THR A N 1
ATOM 578 C CA . THR A 1 77 ? -2.054 6.832 10.345 1.00 97.06 77 THR A CA 1
ATOM 579 C C . THR A 1 77 ? -2.820 7.210 9.079 1.00 97.06 77 THR A C 1
ATOM 581 O O . THR A 1 77 ? -2.280 7.184 7.968 1.00 97.06 77 THR A O 1
ATOM 584 N N . ILE A 1 78 ? -4.084 7.576 9.253 1.00 96.31 78 ILE A N 1
ATOM 585 C CA . ILE A 1 78 ? -4.956 8.068 8.180 1.00 96.31 78 ILE A CA 1
ATOM 586 C C . ILE A 1 78 ? -5.298 9.550 8.393 1.00 96.31 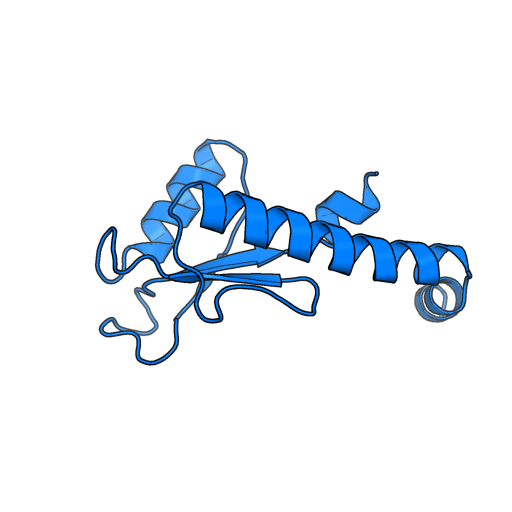78 ILE A C 1
ATOM 588 O O . ILE A 1 78 ? -5.072 10.086 9.482 1.00 96.31 78 ILE A O 1
ATOM 592 N N . PRO A 1 79 ? -5.826 10.254 7.376 1.00 94.50 79 PRO A N 1
ATOM 593 C CA . PRO A 1 79 ? -6.347 11.601 7.571 1.00 94.50 79 PRO A CA 1
ATOM 594 C C . PRO A 1 79 ? -7.392 11.627 8.692 1.00 94.50 79 PRO A C 1
ATOM 596 O O . PRO A 1 79 ? -8.323 10.825 8.684 1.00 94.50 79 PRO A O 1
ATOM 599 N N . TYR A 1 80 ? -7.233 12.553 9.641 1.00 94.06 80 TYR A N 1
ATOM 600 C CA . TYR A 1 80 ? -8.122 12.699 10.802 1.00 94.06 80 TYR A CA 1
ATOM 601 C C . TYR A 1 80 ? -8.261 11.422 11.651 1.00 94.06 80 TYR A C 1
ATOM 603 O O . TYR A 1 80 ? -9.338 11.150 12.179 1.00 94.06 80 TYR A O 1
ATOM 611 N N . ASP A 1 81 ? -7.181 10.641 11.780 1.00 96.50 81 ASP A N 1
ATOM 612 C CA . ASP A 1 81 ? -7.157 9.435 12.614 1.00 96.50 81 ASP A CA 1
ATOM 613 C C . ASP A 1 81 ? -7.627 9.756 14.053 1.00 96.50 81 ASP A C 1
ATOM 615 O O . ASP A 1 81 ? -7.003 10.587 14.720 1.00 96.50 81 ASP A O 1
ATOM 619 N N . PRO A 1 82 ? -8.718 9.137 14.549 1.00 96.31 82 PRO A N 1
ATOM 620 C CA . PRO A 1 82 ? -9.210 9.352 15.909 1.00 96.31 82 PRO A CA 1
ATOM 621 C C . PRO A 1 82 ? -8.321 8.689 16.970 1.00 96.31 82 PRO A C 1
ATOM 623 O O . PRO A 1 82 ? -8.511 8.918 18.165 1.00 96.31 82 PRO A O 1
ATOM 626 N N . SER A 1 83 ? -7.380 7.840 16.552 1.00 96.50 83 SER A N 1
ATOM 627 C CA . SER A 1 83 ? -6.429 7.175 17.431 1.00 96.50 83 SER A CA 1
ATOM 628 C C . SER A 1 83 ? -5.111 7.951 17.555 1.00 96.50 83 SER A C 1
ATOM 630 O O . SER A 1 83 ? -4.889 8.999 16.952 1.00 96.50 83 SER A O 1
ATOM 632 N N . THR A 1 84 ? -4.197 7.431 18.372 1.00 94.50 84 THR A N 1
ATOM 633 C CA . THR A 1 84 ? -2.862 8.017 18.564 1.00 94.50 84 THR A CA 1
ATOM 634 C C . THR A 1 84 ? -1.888 7.572 17.467 1.00 94.50 84 THR A C 1
ATOM 636 O O . THR A 1 84 ? -2.014 6.454 16.964 1.00 94.50 84 THR A O 1
ATOM 639 N N . PRO A 1 85 ? -0.819 8.341 17.180 1.00 91.56 85 PRO A N 1
ATOM 640 C CA . PRO A 1 85 ? 0.243 7.909 16.263 1.00 91.56 85 PRO A CA 1
ATOM 641 C C . PRO A 1 85 ? 0.893 6.561 16.630 1.00 91.56 85 PRO A C 1
ATOM 643 O O . PRO A 1 85 ? 1.432 5.873 15.768 1.00 91.56 85 PRO A O 1
ATOM 646 N N . PHE A 1 86 ? 0.830 6.152 17.904 1.00 94.12 86 PHE A N 1
ATOM 647 C CA . PHE A 1 86 ? 1.350 4.863 18.372 1.00 94.12 86 PHE A CA 1
ATOM 648 C C . PHE A 1 86 ? 0.398 3.684 18.133 1.00 94.12 86 PHE A C 1
ATOM 650 O O . PHE A 1 86 ? 0.830 2.534 18.249 1.00 94.12 86 PHE A O 1
ATOM 657 N N . LYS A 1 87 ? -0.867 3.950 17.803 1.00 96.25 87 LYS A N 1
ATOM 658 C CA . LYS A 1 87 ? -1.909 2.964 17.495 1.00 96.25 87 LYS A CA 1
ATOM 659 C C . LYS A 1 87 ? -2.693 3.429 16.264 1.00 96.25 87 LYS A C 1
ATOM 661 O O . LYS A 1 87 ? -3.823 3.874 16.418 1.00 96.25 87 LYS A O 1
ATOM 666 N N . PRO A 1 88 ? -2.094 3.424 15.067 1.00 97.44 88 PRO A N 1
ATOM 667 C CA . PRO A 1 88 ? -2.735 3.968 13.874 1.00 97.44 88 PRO A CA 1
ATOM 668 C C . PRO A 1 88 ? -3.969 3.159 13.445 1.00 97.44 88 PRO A C 1
ATOM 670 O O . PRO A 1 88 ? -4.032 1.949 13.669 1.00 97.44 88 PRO A O 1
ATOM 673 N N . SER A 1 89 ? -4.914 3.815 12.772 1.00 98.06 89 SER A N 1
ATOM 674 C CA . SER A 1 89 ? -6.152 3.207 12.254 1.00 98.06 89 SER A CA 1
ATOM 675 C C . SER A 1 89 ? -6.104 2.908 10.749 1.00 98.06 89 SER A C 1
ATOM 677 O O . SER A 1 89 ? -7.142 2.851 10.092 1.00 98.06 89 SER A O 1
ATOM 679 N N . GLY A 1 90 ? -4.914 2.733 10.173 1.00 97.88 90 GLY A N 1
ATOM 680 C CA . GLY A 1 90 ? -4.755 2.439 8.751 1.00 97.88 90 GLY A CA 1
ATOM 681 C C . GLY A 1 90 ? -3.630 1.471 8.438 1.00 97.88 90 GLY A C 1
ATOM 682 O O . GLY A 1 90 ? -2.789 1.142 9.281 1.00 97.88 90 GLY A O 1
ATOM 683 N N . LEU A 1 91 ? -3.624 1.032 7.181 1.00 98.12 91 LEU A N 1
ATOM 684 C CA . LEU A 1 91 ? -2.649 0.096 6.639 1.00 98.12 91 LEU A CA 1
ATOM 685 C C . LEU A 1 91 ? -2.155 0.574 5.276 1.00 98.12 91 LEU A C 1
ATOM 687 O O . LEU A 1 91 ? -2.953 0.925 4.407 1.00 98.12 91 LEU A O 1
ATOM 691 N N . ARG A 1 92 ? -0.839 0.581 5.075 1.00 98.19 92 ARG A N 1
ATOM 692 C CA . ARG A 1 92 ? -0.212 0.968 3.814 1.00 98.19 92 ARG A CA 1
ATOM 693 C C . ARG A 1 92 ? 0.303 -0.253 3.064 1.00 98.19 92 ARG A C 1
ATOM 695 O O . ARG A 1 92 ? 1.078 -1.041 3.608 1.00 98.19 92 ARG A O 1
ATOM 702 N N . LEU A 1 93 ? -0.082 -0.342 1.795 1.00 97.62 93 LEU A N 1
ATOM 703 C CA . LEU A 1 93 ? 0.393 -1.334 0.831 1.00 97.62 93 LEU A CA 1
ATOM 704 C C . LEU A 1 93 ? 1.135 -0.639 -0.311 1.00 97.62 93 LEU A C 1
ATOM 706 O O . LEU A 1 93 ? 0.862 0.521 -0.613 1.00 97.62 93 LEU A O 1
ATOM 710 N N . GLY A 1 94 ? 2.058 -1.349 -0.955 1.00 97.50 94 GLY A N 1
ATOM 711 C CA . GLY A 1 94 ? 2.777 -0.858 -2.126 1.00 97.50 94 GLY A CA 1
ATOM 712 C C . GLY A 1 94 ? 3.097 -1.979 -3.104 1.00 97.50 94 GLY A C 1
ATOM 713 O O . GLY A 1 94 ? 3.245 -3.134 -2.712 1.00 97.50 94 GLY A O 1
ATOM 714 N N . THR A 1 95 ? 3.196 -1.630 -4.380 1.00 98.19 95 THR A N 1
ATOM 715 C CA . THR A 1 95 ? 3.431 -2.568 -5.487 1.00 98.19 95 THR A CA 1
ATOM 716 C C . THR A 1 95 ? 4.866 -2.691 -6.026 1.00 98.19 95 THR A C 1
ATOM 718 O O . THR A 1 95 ? 5.088 -3.682 -6.727 1.00 98.19 95 THR A O 1
ATOM 721 N N . PRO A 1 96 ? 5.855 -1.808 -5.733 1.00 97.94 96 PRO A N 1
ATOM 722 C CA . PRO A 1 96 ? 7.199 -1.908 -6.318 1.00 97.94 96 PRO A CA 1
ATOM 723 C C . PRO A 1 96 ? 7.847 -3.288 -6.148 1.00 97.94 96 PRO A C 1
ATOM 725 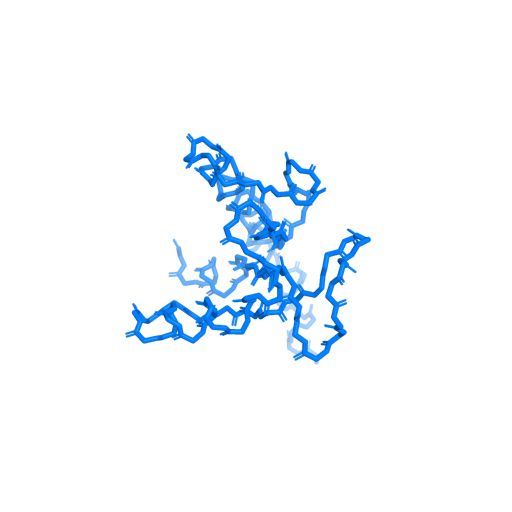O O . PRO A 1 96 ? 8.248 -3.907 -7.125 1.00 97.94 96 PRO A O 1
ATOM 728 N N . MET A 1 97 ? 7.851 -3.822 -4.918 1.00 95.88 97 MET A N 1
ATOM 729 C CA . MET A 1 97 ? 8.557 -5.070 -4.594 1.00 95.88 97 MET A CA 1
ATOM 730 C C . MET A 1 97 ? 8.008 -6.292 -5.337 1.00 95.88 97 MET A C 1
ATOM 732 O O . MET A 1 97 ? 8.786 -7.128 -5.788 1.00 95.88 97 MET A O 1
ATOM 736 N N . LEU A 1 98 ? 6.684 -6.395 -5.485 1.00 96.75 98 LEU A N 1
ATOM 737 C CA . LEU A 1 98 ? 6.082 -7.488 -6.249 1.00 96.75 98 LEU A CA 1
ATOM 738 C C . LEU A 1 98 ? 6.260 -7.273 -7.751 1.00 96.75 98 LEU A C 1
ATOM 740 O O . LEU A 1 98 ? 6.599 -8.220 -8.440 1.00 96.75 98 LEU A O 1
ATOM 744 N N . THR A 1 99 ? 6.139 -6.033 -8.234 1.00 97.88 99 THR A N 1
ATOM 745 C CA . THR A 1 99 ? 6.294 -5.717 -9.664 1.00 97.88 99 THR A CA 1
ATOM 746 C C . THR A 1 99 ? 7.700 -6.037 -10.178 1.00 97.88 99 THR A C 1
ATOM 748 O O . THR A 1 99 ? 7.850 -6.509 -11.298 1.00 97.88 99 THR A O 1
ATOM 751 N N . THR A 1 100 ? 8.741 -5.858 -9.357 1.00 97.12 100 THR A N 1
ATOM 752 C CA . THR A 1 100 ? 10.113 -6.273 -9.703 1.00 97.12 100 THR A CA 1
ATOM 753 C C . THR A 1 100 ? 10.238 -7.788 -9.935 1.00 97.12 100 THR A C 1
ATOM 755 O O . THR A 1 100 ? 11.184 -8.232 -10.579 1.00 97.12 100 THR A O 1
ATOM 758 N N . ARG A 1 101 ? 9.310 -8.603 -9.417 1.00 96.44 101 ARG A N 1
ATOM 759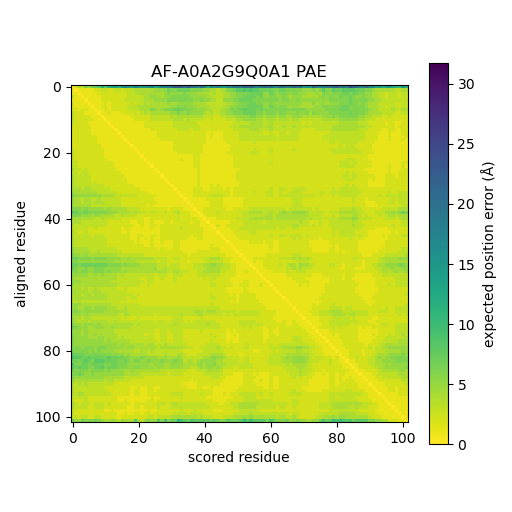 C CA . ARG A 1 101 ? 9.343 -10.073 -9.510 1.00 96.44 101 ARG A CA 1
ATOM 760 C C . ARG A 1 101 ? 8.523 -10.644 -10.677 1.00 96.44 101 ARG A C 1
ATOM 762 O O . ARG A 1 101 ? 8.491 -11.868 -10.805 1.00 96.44 101 ARG A O 1
ATOM 769 N N . GLY A 1 102 ? 7.925 -9.790 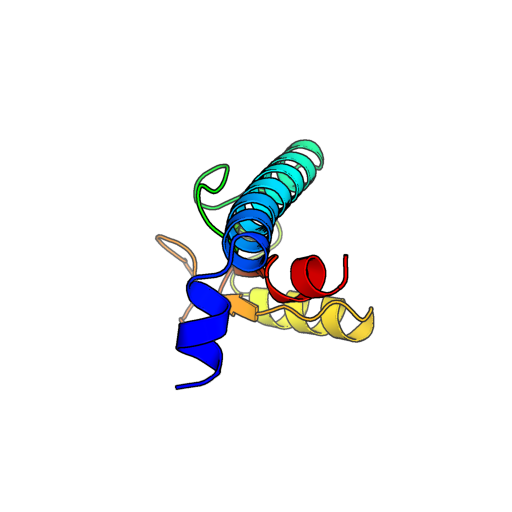-11.511 1.00 89.50 102 GLY A N 1
ATOM 770 C CA . GLY A 1 102 ? 6.988 -10.160 -12.585 1.00 89.50 102 GLY A CA 1
ATOM 771 C C . GLY A 1 102 ? 5.527 -10.087 -12.160 1.00 89.50 102 GLY A C 1
ATOM 772 O O . GLY A 1 102 ? 4.687 -10.528 -12.972 1.00 89.50 102 GLY A O 1
#

Mean predicted aligned error: 2.71 Å

Foldseek 3Di:
DVVVVVCPDPVVVVLQVVLQVVQQVVLVVCVVVVWDWLVSGDRGFKTKTQQVVVHALCQVVVQVVCVVVVHHWDRAAGVVRPDDRVRHRIIMDGRNVVSVVD

Secondary structure (DSSP, 8-state):
-HHHHHHTSHHHHHHHHHHHHHHHHHHHHHHHTT--BTTSS-SSSEEEEE-TTT-SS-HHHHHHHHHHTT---EEE--TT-SS-TTS-SEEEEESHHHHTT-

Nearest PDB structures (foldseek):
  1yjy-assembly1_A  TM=9.648E-01  e=1.868E-09  Geobacillus stearothermophilus
  3pgy-assembly2_C  TM=9.396E-01  e=1.632E-09  Staphylococcus aureus subsp. aureus COL
  3pgy-assembly2_D  TM=9.406E-01  e=2.288E-09  Staphylococcus aureus subsp. aureus COL
  3pgy-assembly1_A  TM=9.400E-01  e=2.803E-09  Staphylococcus aureus subsp. aureus COL
  3pgy-assembly1_B  TM=9.398E-01  e=2.619E-09  Staphylococcus aureus subsp. aureus COL